Protein AF-A0A090TEL0-F1 (afdb_monomer_lite)

Sequence (58 aa):
MTWNLTQFSGGWRMRLNLAQALLCRSDLLLLDEPTNHLDLDAVMWLERWLQSYPGTLV

Secondary structure (DSSP, 8-state):
----GGGS-HHHHHHHHHHHHHHS--SEE--SSTTTT--HHHHHHHHHHHHT-SSEE-

InterPro domains:
  IPR003439 ABC transporter-like, ATP-binding domain [PF00005] (5-36)
  IPR027417 P-loop containing nucleoside triphosphate hydrolase [G3DSA:3.40.50.300] (2-58)
  IPR027417 P-loop containing nucleoside triphosphate hydrolase [SSF52540] (5-54)
  IPR050611 ABCF protein [PTHR19211] (5-58)

Organism: NCBI:txid990268

pLDDT: mean 87.3, std 9.27, range [47.12, 96.0]

Foldseek 3Di:
DDDDLVVDDPLVNLVVVLVVQLPDDDQEREDDPSCPSPDPVVVVVVVVSVVPRPHHYD

Structure (mmCIF, N/CA/C/O backbone):
data_AF-A0A090TEL0-F1
#
_entry.id   AF-A0A090TEL0-F1
#
loop_
_atom_site.group_PDB
_atom_site.id
_atom_site.type_symbol
_atom_site.label_atom_id
_atom_site.label_alt_id
_atom_site.label_comp_id
_atom_site.label_asym_id
_atom_site.label_entity_id
_atom_site.label_seq_id
_atom_site.pdbx_PDB_ins_code
_atom_site.Cartn_x
_atom_site.Cartn_y
_atom_site.Cartn_z
_atom_site.occupancy
_atom_site.B_iso_or_equiv
_atom_site.auth_seq_id
_atom_site.auth_comp_id
_atom_site.auth_asym_id
_atom_site.auth_atom_id
_atom_site.pdbx_PDB_model_num
ATOM 1 N N . MET A 1 1 ? -1.455 23.479 -16.120 1.00 47.12 1 MET A N 1
ATOM 2 C CA . MET A 1 1 ? -1.048 22.294 -16.908 1.00 47.12 1 MET A CA 1
ATOM 3 C C . MET A 1 1 ? -1.976 21.147 -16.549 1.00 47.12 1 MET A C 1
ATOM 5 O O . MET A 1 1 ? -1.908 20.669 -15.427 1.00 47.12 1 MET A O 1
ATOM 9 N N . THR A 1 2 ? -2.876 20.752 -17.446 1.00 53.25 2 THR A N 1
ATOM 10 C CA . THR A 1 2 ? -3.725 19.564 -17.265 1.00 53.25 2 THR A CA 1
ATOM 11 C C . THR A 1 2 ? -3.043 18.383 -17.942 1.00 53.25 2 THR A C 1
ATOM 13 O O . THR A 1 2 ? -3.139 18.226 -19.156 1.00 53.25 2 THR A O 1
ATOM 16 N N . TRP A 1 3 ? -2.303 17.591 -17.170 1.00 63.59 3 TRP A N 1
ATOM 17 C CA . TRP A 1 3 ? -1.798 16.303 -17.641 1.00 63.59 3 TRP A CA 1
ATOM 18 C C . TRP A 1 3 ? -2.986 15.359 -17.824 1.00 63.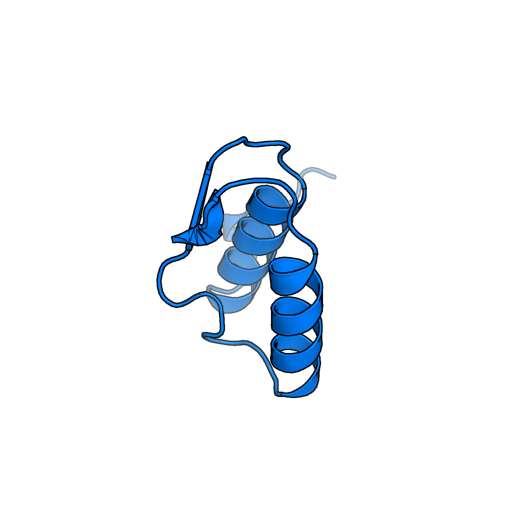59 3 TRP A C 1
ATOM 20 O O . TRP A 1 3 ? -3.777 15.179 -16.898 1.00 63.59 3 TRP A O 1
ATOM 30 N N . ASN A 1 4 ? -3.140 14.784 -19.016 1.00 75.62 4 ASN A N 1
ATOM 31 C CA . ASN A 1 4 ? -4.170 13.778 -19.249 1.00 75.62 4 ASN A CA 1
ATOM 32 C C . ASN A 1 4 ? -3.629 12.419 -18.785 1.00 75.62 4 ASN A C 1
ATOM 34 O O . ASN A 1 4 ? -2.515 12.041 -19.145 1.00 75.62 4 ASN A O 1
ATOM 38 N N . LEU A 1 5 ? -4.413 11.668 -18.007 1.00 70.94 5 LEU A N 1
ATOM 39 C CA . LEU A 1 5 ? -4.036 10.334 -17.523 1.00 70.94 5 LEU A CA 1
ATOM 40 C C . LEU A 1 5 ? -3.663 9.375 -18.666 1.00 70.94 5 LEU A C 1
ATOM 42 O O . LEU A 1 5 ? -2.900 8.435 -18.456 1.00 70.94 5 LEU A O 1
ATOM 46 N N . THR A 1 6 ? -4.153 9.626 -19.883 1.00 78.44 6 THR A N 1
ATOM 47 C CA . THR A 1 6 ? -3.808 8.864 -21.093 1.00 78.44 6 THR A CA 1
ATOM 48 C C . THR A 1 6 ? -2.358 9.035 -21.555 1.00 78.44 6 THR A C 1
ATOM 50 O O . THR A 1 6 ? -1.892 8.227 -22.352 1.00 78.44 6 THR A O 1
ATOM 53 N N . GLN A 1 7 ? -1.634 10.046 -21.063 1.00 82.12 7 GLN A N 1
ATOM 54 C CA . GLN A 1 7 ? -0.231 10.302 -21.418 1.00 82.12 7 GLN A CA 1
ATOM 55 C C . GLN A 1 7 ? 0.757 9.461 -20.595 1.00 82.12 7 GLN A C 1
ATOM 57 O O . GLN A 1 7 ? 1.932 9.377 -20.944 1.00 82.12 7 GLN A O 1
ATOM 62 N N . PHE A 1 8 ? 0.296 8.833 -19.509 1.00 79.62 8 PHE A N 1
ATOM 63 C CA . PHE A 1 8 ? 1.115 7.967 -18.668 1.00 79.62 8 PHE A CA 1
ATOM 64 C C . PHE A 1 8 ? 1.105 6.524 -19.181 1.00 79.62 8 PHE A C 1
ATOM 66 O O . PHE A 1 8 ? 0.085 6.027 -19.668 1.00 79.62 8 PHE A O 1
ATOM 73 N N . SER A 1 9 ? 2.230 5.818 -19.020 1.00 83.88 9 SER A N 1
ATOM 74 C CA . SER A 1 9 ? 2.285 4.380 -19.304 1.00 83.88 9 SER A CA 1
ATOM 75 C C . SER A 1 9 ? 1.309 3.609 -18.405 1.00 83.88 9 SER A C 1
ATOM 77 O O . SER A 1 9 ? 0.911 4.092 -17.343 1.00 83.88 9 SER A O 1
ATOM 79 N N . GLY A 1 10 ? 0.934 2.390 -18.807 1.00 81.31 10 GLY A N 1
ATOM 80 C CA . GLY A 1 10 ? 0.017 1.546 -18.028 1.00 81.31 10 GLY A CA 1
ATOM 81 C C . GLY A 1 10 ? 0.446 1.383 -16.564 1.00 81.31 10 GLY A C 1
ATOM 82 O O . GLY A 1 10 ? -0.365 1.588 -15.665 1.00 81.31 10 GLY A O 1
ATOM 83 N N . GLY A 1 11 ? 1.740 1.144 -16.319 1.00 81.50 11 GLY A N 1
ATOM 84 C CA . GLY A 1 11 ? 2.291 1.045 -14.962 1.00 81.50 11 GLY A CA 1
ATOM 85 C C . GLY A 1 11 ? 2.201 2.353 -14.165 1.00 81.50 11 GLY A C 1
ATOM 86 O O . GLY A 1 11 ? 1.860 2.333 -12.985 1.00 81.50 11 GLY A O 1
ATOM 87 N N . TRP A 1 12 ? 2.425 3.509 -14.800 1.00 85.19 12 TRP A N 1
ATOM 88 C CA . TRP A 1 12 ? 2.263 4.812 -14.139 1.00 85.19 12 TRP A CA 1
ATOM 89 C C . TRP A 1 12 ? 0.802 5.120 -13.805 1.00 85.19 12 TRP A C 1
ATOM 91 O O . TRP A 1 12 ? 0.514 5.629 -12.722 1.00 85.19 12 TRP A O 1
ATOM 101 N N . ARG A 1 13 ? -0.129 4.766 -14.697 1.00 86.19 13 ARG A N 1
ATOM 102 C CA . ARG A 1 13 ? -1.570 4.884 -14.431 1.00 86.19 13 ARG A CA 1
ATOM 103 C C . ARG A 1 13 ? -1.990 4.006 -13.253 1.00 86.19 13 ARG A C 1
ATOM 105 O O . ARG A 1 13 ? -2.738 4.473 -12.401 1.00 86.19 13 ARG A O 1
ATOM 112 N N . MET A 1 14 ? -1.467 2.782 -13.163 1.00 84.44 14 MET A N 1
ATOM 113 C CA . MET A 1 14 ? -1.727 1.895 -12.025 1.00 84.44 14 MET A CA 1
ATOM 114 C C . MET A 1 14 ? -1.206 2.483 -10.709 1.00 84.44 14 MET A C 1
ATOM 116 O O . MET A 1 14 ? -1.956 2.542 -9.738 1.00 84.44 14 MET A O 1
ATOM 120 N N . ARG A 1 15 ? 0.026 3.009 -10.683 1.00 86.56 15 ARG A N 1
ATOM 121 C CA . ARG A 1 15 ? 0.587 3.668 -9.487 1.00 86.56 15 ARG A CA 1
ATOM 122 C C . ARG A 1 15 ? -0.229 4.886 -9.050 1.00 86.56 15 ARG A C 1
ATOM 124 O O . ARG A 1 15 ? -0.453 5.071 -7.859 1.00 86.56 15 ARG A O 1
ATOM 131 N N . LEU A 1 16 ? -0.705 5.695 -9.999 1.00 88.19 16 LEU A N 1
ATOM 132 C CA . LEU A 1 16 ? -1.581 6.836 -9.709 1.00 88.19 16 LEU A CA 1
ATOM 133 C C . LEU A 1 16 ? -2.938 6.402 -9.146 1.00 88.19 16 LEU A C 1
ATOM 135 O O . LEU A 1 16 ? -3.462 7.064 -8.253 1.00 88.19 16 LEU A O 1
ATOM 139 N N . ASN A 1 17 ? -3.512 5.312 -9.653 1.00 87.50 17 ASN A N 1
ATOM 140 C CA . ASN A 1 17 ? -4.763 4.767 -9.124 1.00 87.50 17 ASN A CA 1
ATOM 141 C C . ASN A 1 17 ? -4.574 4.205 -7.711 1.00 87.50 17 ASN A C 1
ATOM 143 O O . ASN A 1 17 ? -5.385 4.499 -6.837 1.00 87.50 17 ASN A O 1
ATOM 147 N N . LEU A 1 18 ? -3.480 3.475 -7.469 1.00 90.44 18 LEU A N 1
ATOM 148 C CA . LEU A 1 18 ? -3.131 2.987 -6.137 1.00 90.44 18 LEU A CA 1
ATOM 149 C C . LEU A 1 18 ? -2.963 4.161 -5.165 1.00 90.44 18 LEU A C 1
ATOM 151 O O . LEU A 1 18 ? -3.607 4.184 -4.125 1.00 90.44 18 LEU A O 1
ATOM 155 N N . ALA A 1 19 ? -2.188 5.188 -5.525 1.00 90.31 19 ALA A N 1
ATOM 156 C CA . ALA A 1 19 ? -2.011 6.370 -4.681 1.00 90.31 19 ALA A CA 1
ATOM 157 C C . ALA A 1 19 ? -3.343 7.065 -4.346 1.00 90.31 19 ALA A C 1
ATOM 159 O O . ALA A 1 19 ? -3.562 7.455 -3.202 1.00 90.31 19 ALA A O 1
ATOM 160 N N . GLN A 1 20 ? -4.251 7.189 -5.319 1.00 89.81 20 GLN A N 1
ATOM 161 C CA . GLN A 1 20 ? -5.586 7.746 -5.084 1.00 89.81 20 GLN A CA 1
ATOM 162 C C . GLN A 1 20 ? -6.411 6.889 -4.119 1.00 89.81 20 GLN A C 1
ATOM 164 O O . GLN A 1 20 ? -7.054 7.445 -3.231 1.00 89.81 20 GLN A O 1
ATOM 169 N N . ALA A 1 21 ? -6.371 5.561 -4.261 1.00 89.19 21 ALA A N 1
ATOM 170 C CA . ALA A 1 21 ? -7.075 4.649 -3.365 1.00 89.19 21 ALA A CA 1
ATOM 171 C C . ALA A 1 21 ? -6.552 4.751 -1.924 1.00 89.19 21 ALA A C 1
ATOM 173 O O . ALA A 1 21 ? -7.347 4.888 -1.000 1.00 89.19 21 ALA A O 1
ATOM 174 N N . LEU A 1 22 ? -5.227 4.776 -1.734 1.00 90.69 22 LEU A N 1
ATOM 175 C CA . LEU A 1 22 ? -4.603 4.871 -0.407 1.00 90.69 22 LEU A CA 1
ATOM 176 C C . LEU A 1 22 ? -4.856 6.229 0.274 1.00 90.69 22 LEU A C 1
ATOM 178 O O . LEU A 1 22 ? -4.943 6.308 1.496 1.00 90.69 22 LEU A O 1
ATOM 182 N N . LEU A 1 23 ? -4.978 7.313 -0.500 1.00 89.50 23 LEU A N 1
ATOM 183 C CA . LEU A 1 23 ? -5.282 8.651 0.026 1.00 89.50 23 LEU A CA 1
ATOM 184 C C . LEU A 1 23 ? -6.772 8.856 0.332 1.00 89.50 23 LEU A C 1
ATOM 186 O O . LEU A 1 23 ? -7.128 9.786 1.060 1.00 89.50 23 LEU A O 1
ATOM 190 N N . CYS A 1 24 ? -7.650 8.024 -0.228 1.00 87.00 24 CYS A N 1
ATOM 191 C CA . CYS A 1 24 ? -9.076 8.104 0.030 1.00 87.00 24 CYS A CA 1
ATOM 192 C C . CYS A 1 24 ? -9.386 7.486 1.396 1.00 87.00 24 CYS A C 1
ATOM 194 O O . CYS A 1 24 ? -9.104 6.318 1.652 1.00 87.00 24 CYS A O 1
ATOM 196 N N . ARG A 1 25 ? -9.990 8.268 2.294 1.00 84.06 25 ARG A N 1
ATOM 197 C CA . ARG A 1 25 ? -10.454 7.741 3.576 1.00 84.06 25 ARG A CA 1
ATOM 198 C C . ARG A 1 25 ? -11.694 6.881 3.335 1.00 84.06 25 ARG A C 1
ATOM 200 O O . ARG A 1 25 ? -12.764 7.421 3.064 1.00 84.06 25 ARG A O 1
ATOM 207 N N . SER A 1 26 ? -11.546 5.570 3.464 1.00 89.81 26 SER A N 1
ATOM 208 C CA . SER A 1 26 ? -12.643 4.604 3.408 1.00 89.81 26 SER A CA 1
ATOM 209 C C . SER A 1 26 ? -12.650 3.708 4.650 1.00 89.81 26 SER A C 1
ATOM 211 O O . SER A 1 26 ? -11.655 3.613 5.365 1.00 89.81 26 SER A O 1
ATOM 213 N N . ASP A 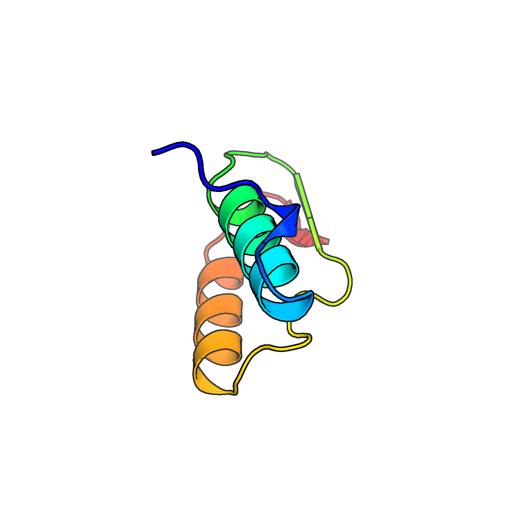1 27 ? -13.798 3.091 4.938 1.00 92.81 27 ASP A N 1
ATOM 214 C CA . ASP A 1 27 ? -13.927 2.081 6.003 1.00 92.81 27 ASP A CA 1
ATOM 215 C C . ASP A 1 27 ? -13.589 0.666 5.493 1.00 92.81 27 ASP A C 1
ATOM 217 O O . ASP A 1 27 ? -13.307 -0.239 6.278 1.00 92.81 27 ASP A O 1
ATOM 221 N N . LEU A 1 28 ? -13.609 0.487 4.167 1.00 92.75 28 LEU A N 1
ATOM 222 C CA . LEU A 1 28 ? -13.257 -0.728 3.440 1.00 92.75 28 LEU A CA 1
ATOM 223 C C . LEU A 1 28 ? -12.340 -0.357 2.269 1.00 92.75 28 LEU A C 1
ATOM 225 O O . LEU A 1 28 ? -12.662 0.538 1.479 1.00 92.75 28 LEU A O 1
ATOM 229 N N . LEU A 1 29 ? -11.216 -1.054 2.152 1.00 94.00 29 LEU A N 1
ATOM 230 C CA . LEU A 1 29 ? -10.267 -0.941 1.053 1.00 94.00 29 LEU A CA 1
ATOM 231 C C . LEU A 1 29 ? -10.156 -2.301 0.360 1.00 94.00 29 LEU A C 1
ATOM 233 O O . LEU A 1 29 ? -9.769 -3.280 0.989 1.00 94.00 29 LEU A O 1
ATOM 237 N N . LEU A 1 30 ? -10.520 -2.339 -0.924 1.00 92.81 30 LEU A N 1
ATOM 238 C CA . LEU A 1 30 ? -10.428 -3.522 -1.781 1.00 92.81 30 LEU A CA 1
ATOM 239 C C . LEU A 1 30 ? -9.267 -3.332 -2.751 1.00 92.81 30 LEU A C 1
ATOM 241 O O . LEU A 1 30 ? -9.262 -2.350 -3.505 1.00 92.81 30 LEU A O 1
ATOM 245 N N . LEU A 1 31 ? -8.305 -4.249 -2.745 1.00 92.19 31 LEU A N 1
ATOM 246 C CA . LEU A 1 31 ? -7.141 -4.175 -3.624 1.00 92.19 31 LEU A CA 1
ATOM 247 C C . LEU A 1 31 ? -6.974 -5.475 -4.409 1.00 92.19 31 LEU A C 1
ATOM 249 O O . LEU A 1 31 ? -6.716 -6.523 -3.832 1.00 92.19 31 LEU A O 1
ATOM 253 N N . ASP A 1 32 ? -7.055 -5.388 -5.735 1.00 90.38 32 ASP A N 1
ATOM 254 C CA . ASP A 1 32 ? -6.783 -6.516 -6.628 1.00 90.38 32 ASP A CA 1
ATOM 255 C C . ASP A 1 32 ? -5.357 -6.401 -7.186 1.00 90.38 32 ASP A C 1
ATOM 257 O O . ASP A 1 32 ? -5.016 -5.402 -7.825 1.00 90.38 32 ASP A O 1
ATOM 261 N N . GLU A 1 33 ? -4.511 -7.390 -6.890 1.00 91.69 33 GLU A N 1
ATOM 262 C CA . GLU A 1 33 ? -3.096 -7.454 -7.303 1.00 91.69 33 GLU A CA 1
ATOM 263 C C . GLU A 1 33 ? -2.293 -6.139 -7.081 1.00 91.69 33 GLU A C 1
ATOM 265 O O . GLU A 1 33 ? -1.618 -5.643 -7.995 1.00 91.69 33 GLU A O 1
ATOM 270 N N . PRO A 1 34 ? -2.316 -5.525 -5.875 1.00 89.44 34 PRO A N 1
ATOM 271 C CA . PRO A 1 34 ? -1.802 -4.164 -5.662 1.00 89.44 34 PRO A CA 1
ATOM 272 C C . PRO A 1 34 ? -0.276 -4.028 -5.723 1.00 89.44 34 PRO A C 1
ATOM 274 O O . PRO A 1 34 ? 0.245 -2.914 -5.786 1.00 89.44 34 PRO A O 1
ATOM 277 N N . THR A 1 35 ? 0.450 -5.142 -5.695 1.00 90.44 35 THR A N 1
ATOM 278 C CA . THR A 1 35 ? 1.915 -5.185 -5.783 1.00 90.44 35 THR A CA 1
ATOM 279 C C . THR A 1 35 ? 2.416 -5.284 -7.222 1.00 90.44 35 THR A C 1
ATOM 281 O O . THR A 1 35 ? 3.619 -5.162 -7.465 1.00 90.44 35 THR A O 1
ATOM 284 N N . ASN A 1 36 ? 1.523 -5.476 -8.196 1.00 86.75 36 ASN A N 1
ATOM 285 C CA . ASN A 1 36 ? 1.923 -5.604 -9.587 1.00 86.75 36 ASN A CA 1
ATOM 286 C C .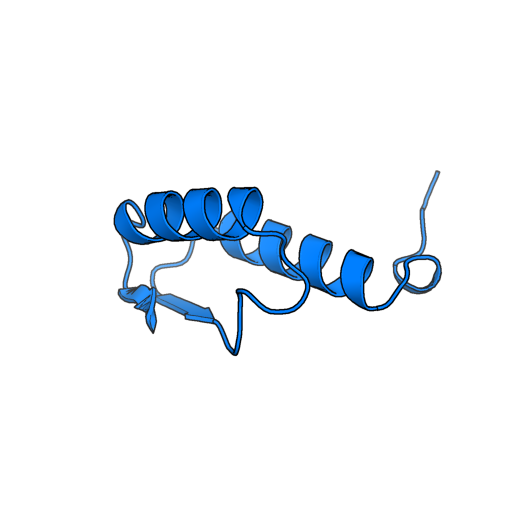 ASN A 1 36 ? 2.574 -4.302 -10.092 1.00 86.75 36 ASN A C 1
ATOM 288 O O . ASN A 1 36 ? 2.152 -3.190 -9.770 1.00 86.75 36 ASN A O 1
ATOM 292 N N . HIS A 1 37 ? 3.632 -4.437 -10.890 1.00 85.94 37 HIS A N 1
ATOM 293 C CA . HIS A 1 37 ? 4.446 -3.321 -11.395 1.00 85.94 37 HIS A CA 1
ATOM 294 C C . HIS A 1 37 ? 5.138 -2.451 -10.316 1.00 85.94 37 HIS A C 1
ATOM 296 O O . HIS A 1 37 ? 5.647 -1.362 -10.635 1.00 85.94 37 HIS A O 1
ATOM 302 N N . LEU A 1 38 ? 5.188 -2.907 -9.059 1.00 88.12 38 LEU A N 1
ATOM 303 C CA . LEU A 1 38 ? 6.008 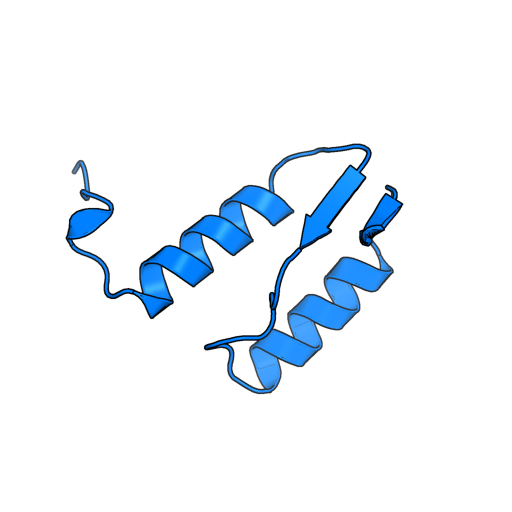-2.317 -8.000 1.00 88.12 38 LEU A CA 1
ATOM 304 C C . LEU A 1 38 ? 7.386 -2.989 -7.943 1.00 88.12 38 LEU A C 1
ATOM 306 O O . LEU A 1 38 ? 7.537 -4.166 -8.263 1.00 88.12 38 LEU A O 1
ATOM 310 N N . ASP A 1 39 ? 8.401 -2.217 -7.559 1.00 91.31 39 ASP A N 1
ATOM 311 C CA . ASP A 1 39 ? 9.691 -2.771 -7.148 1.00 91.31 39 ASP A CA 1
ATOM 312 C C . ASP A 1 39 ? 9.627 -3.236 -5.683 1.00 91.31 39 ASP A C 1
ATOM 314 O O . ASP A 1 39 ? 8.650 -2.991 -4.972 1.00 91.31 39 ASP A O 1
ATOM 318 N N . LEU A 1 40 ? 1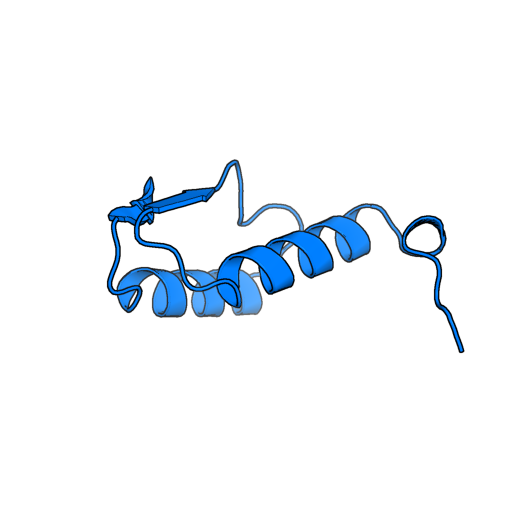0.665 -3.943 -5.231 1.00 93.75 40 LEU A N 1
ATOM 319 C CA . LEU A 1 40 ? 10.700 -4.539 -3.894 1.00 93.75 40 LEU A CA 1
ATOM 320 C C . LEU A 1 40 ? 10.518 -3.497 -2.780 1.00 93.75 40 LEU A C 1
ATOM 322 O O . LEU A 1 40 ? 9.755 -3.726 -1.841 1.00 93.75 40 LEU A O 1
ATOM 326 N N . ASP A 1 41 ? 11.174 -2.343 -2.904 1.00 94.31 41 ASP A N 1
ATOM 327 C CA . ASP A 1 41 ? 11.098 -1.276 -1.906 1.00 94.31 41 ASP A CA 1
ATOM 328 C C . ASP A 1 41 ? 9.673 -0.716 -1.794 1.00 94.31 41 ASP A C 1
ATOM 330 O O . ASP A 1 41 ? 9.164 -0.517 -0.683 1.00 94.31 41 ASP A O 1
ATOM 334 N N . ALA A 1 42 ? 8.992 -0.516 -2.928 1.00 91.25 42 ALA A N 1
ATOM 335 C CA . ALA A 1 42 ? 7.602 -0.072 -2.954 1.00 91.25 42 ALA A CA 1
ATOM 336 C C . ALA A 1 42 ? 6.640 -1.125 -2.387 1.00 91.25 42 ALA A C 1
ATOM 338 O O . ALA A 1 42 ? 5.702 -0.759 -1.676 1.00 91.25 42 ALA A O 1
ATOM 339 N N . VAL A 1 43 ? 6.882 -2.417 -2.635 1.00 94.06 43 VAL A N 1
ATOM 340 C CA . VAL A 1 43 ? 6.091 -3.505 -2.034 1.00 94.06 43 VAL A CA 1
ATOM 341 C C . VAL A 1 43 ? 6.226 -3.496 -0.510 1.00 94.06 43 VAL A C 1
ATOM 343 O O . VAL A 1 43 ? 5.217 -3.497 0.191 1.00 94.06 43 VAL A O 1
ATOM 346 N N . MET A 1 44 ? 7.449 -3.404 0.018 1.00 96.00 44 MET A N 1
ATOM 347 C CA . MET A 1 44 ? 7.688 -3.356 1.468 1.00 96.00 44 MET A CA 1
ATOM 348 C C . MET A 1 44 ? 7.120 -2.091 2.126 1.00 96.00 44 MET A C 1
ATOM 350 O O . MET A 1 44 ? 6.747 -2.089 3.303 1.00 96.00 44 MET A O 1
ATOM 354 N N . TRP A 1 45 ? 7.103 -0.967 1.409 1.00 95.00 45 TRP A N 1
ATOM 355 C CA . TRP A 1 45 ? 6.412 0.235 1.870 1.00 95.00 45 TRP A CA 1
ATOM 356 C C . TRP A 1 45 ? 4.896 0.017 1.929 1.00 95.00 45 TRP A C 1
ATOM 358 O O . TRP A 1 45 ? 4.286 0.311 2.958 1.00 95.00 45 TRP A O 1
ATOM 368 N N . LEU A 1 46 ? 4.313 -0.533 0.860 1.00 94.25 46 LEU A N 1
ATOM 369 C CA . LEU A 1 46 ? 2.876 -0.764 0.752 1.00 94.25 46 LEU A CA 1
ATOM 370 C C . LEU A 1 46 ? 2.386 -1.729 1.836 1.00 94.25 46 LEU A C 1
ATOM 372 O O . LEU A 1 46 ? 1.388 -1.445 2.489 1.00 94.25 46 LEU A O 1
ATOM 376 N N . GLU A 1 47 ? 3.114 -2.817 2.082 1.00 94.38 47 GLU A N 1
ATOM 377 C CA . GLU A 1 47 ? 2.797 -3.781 3.141 1.00 94.38 47 GLU A CA 1
ATOM 378 C C . GLU A 1 47 ? 2.704 -3.102 4.517 1.00 94.38 47 GLU A C 1
ATOM 380 O O . GLU A 1 47 ? 1.702 -3.239 5.219 1.00 94.38 47 GLU A O 1
ATOM 385 N N . ARG A 1 48 ? 3.716 -2.305 4.883 1.00 95.25 48 ARG A N 1
ATOM 386 C CA . ARG A 1 48 ? 3.731 -1.574 6.162 1.00 95.25 48 ARG A CA 1
ATOM 387 C C . ARG A 1 48 ? 2.599 -0.558 6.263 1.00 95.25 48 ARG A C 1
ATOM 389 O O . ARG A 1 48 ? 2.031 -0.383 7.338 1.00 95.25 48 ARG A O 1
ATOM 396 N N . TRP A 1 49 ? 2.268 0.109 5.159 1.00 94.12 49 TRP A N 1
ATOM 397 C CA . TRP A 1 49 ? 1.147 1.042 5.123 1.00 94.12 49 TRP A CA 1
ATOM 398 C C . TRP A 1 49 ? -0.178 0.312 5.366 1.00 94.12 49 TRP A C 1
ATOM 400 O O . TRP A 1 49 ? -0.947 0.718 6.239 1.00 94.12 49 TRP A O 1
ATOM 410 N N . LEU A 1 50 ? -0.404 -0.803 4.665 1.00 93.69 50 LEU A N 1
ATOM 411 C CA . LEU A 1 50 ? -1.622 -1.609 4.772 1.00 93.69 50 LEU A CA 1
ATOM 412 C C . LEU A 1 50 ? -1.802 -2.207 6.173 1.00 93.69 50 LEU A C 1
ATOM 414 O O . LEU A 1 50 ? -2.916 -2.213 6.685 1.00 93.69 5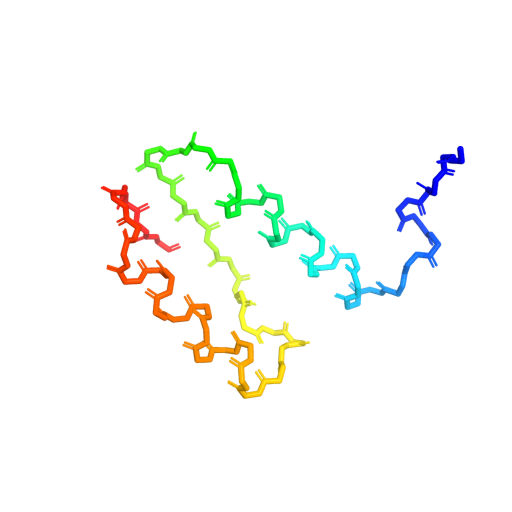0 LEU A O 1
ATOM 418 N N . GLN A 1 51 ? -0.718 -2.617 6.838 1.00 93.44 51 GLN A N 1
ATOM 419 C CA . GLN A 1 51 ? -0.752 -3.072 8.237 1.00 93.44 51 GLN A CA 1
ATOM 420 C C . GLN A 1 51 ? -1.226 -1.990 9.221 1.00 93.44 51 GLN A C 1
ATOM 422 O O . GLN A 1 51 ? -1.753 -2.313 10.283 1.00 93.44 51 GLN A O 1
ATOM 427 N N . SER A 1 52 ? -1.031 -0.712 8.887 1.00 92.50 52 SER A N 1
ATOM 428 C CA . SER A 1 52 ? -1.467 0.425 9.707 1.00 92.50 52 SER A CA 1
ATOM 429 C C . SER A 1 52 ? -2.848 0.966 9.327 1.00 92.50 52 SER A C 1
ATOM 431 O O . SER A 1 52 ? -3.322 1.924 9.942 1.00 92.50 52 SER A O 1
ATOM 433 N N . TYR A 1 53 ? -3.489 0.388 8.307 1.00 92.56 53 TYR A N 1
ATOM 434 C CA . TYR A 1 53 ? -4.762 0.878 7.808 1.00 92.56 53 TYR A CA 1
ATOM 435 C C . TYR A 1 53 ? -5.872 0.643 8.848 1.00 92.56 53 TYR A C 1
ATOM 437 O O . TYR A 1 53 ? -6.082 -0.492 9.270 1.00 92.56 53 TYR A O 1
ATOM 445 N N . PRO A 1 54 ? -6.593 1.692 9.287 1.00 90.81 54 PRO A N 1
ATOM 446 C CA . PRO A 1 54 ? -7.545 1.578 10.394 1.00 90.81 54 PRO A CA 1
ATOM 447 C C . PRO A 1 54 ? -8.859 0.872 10.023 1.00 90.81 54 PRO A C 1
ATOM 449 O O . PRO A 1 54 ? -9.626 0.523 10.918 1.00 90.81 54 PRO A O 1
ATOM 452 N N . GLY A 1 55 ? -9.154 0.730 8.728 1.00 90.56 55 GLY A N 1
ATOM 453 C CA . GLY A 1 55 ? -10.382 0.120 8.224 1.00 90.56 55 GLY A CA 1
ATOM 454 C C . GLY A 1 55 ? -10.243 -1.374 7.941 1.00 90.56 55 GLY A C 1
ATOM 455 O O . GLY A 1 55 ? -9.280 -2.032 8.329 1.00 90.56 55 GLY A O 1
ATOM 456 N N . THR A 1 56 ? -11.219 -1.911 7.217 1.00 92.94 56 THR A N 1
ATOM 457 C CA . THR A 1 56 ? -11.175 -3.291 6.724 1.00 92.94 56 THR A CA 1
ATOM 458 C C . THR A 1 56 ? -10.380 -3.345 5.423 1.00 92.94 56 THR A C 1
ATOM 460 O O . THR A 1 56 ? -10.642 -2.566 4.508 1.00 92.94 56 THR A O 1
ATOM 463 N N . LEU A 1 57 ? -9.434 -4.275 5.332 1.00 91.19 57 LEU A N 1
ATOM 464 C CA . LEU A 1 57 ? -8.673 -4.574 4.121 1.00 91.19 57 LEU A CA 1
ATOM 465 C C . LEU A 1 57 ? -9.102 -5.942 3.583 1.00 91.19 57 LEU A C 1
ATOM 467 O O . LEU A 1 57 ? -9.184 -6.892 4.366 1.00 91.19 57 LEU A O 1
ATOM 471 N N . VAL A 1 58 ? -9.366 -6.030 2.276 1.00 88.25 58 VAL A N 1
ATOM 472 C CA . VAL A 1 58 ? -9.692 -7.281 1.566 1.00 88.25 58 VAL A CA 1
ATOM 473 C C . VAL A 1 58 ? -8.875 -7.388 0.290 1.00 88.25 58 VAL A C 1
ATOM 475 O O . VAL A 1 58 ? -8.804 -6.375 -0.450 1.00 88.25 58 VAL A O 1
#

Radius of gyration: 12.55 Å; chains: 1; bounding box: 25×30×32 Å